Protein AF-A0A5F1ZXS8-F1 (afdb_monomer_lite)

Structure (mmCIF, N/CA/C/O backbone):
data_AF-A0A5F1ZXS8-F1
#
_entry.id   AF-A0A5F1ZXS8-F1
#
loop_
_atom_site.group_PDB
_atom_site.id
_atom_site.type_symbol
_atom_site.label_atom_id
_atom_site.label_alt_id
_atom_site.label_comp_id
_atom_site.label_asym_id
_atom_site.label_entity_id
_atom_site.label_seq_id
_atom_site.pdbx_PDB_ins_code
_atom_site.Cartn_x
_atom_site.Cartn_y
_atom_site.Cartn_z
_atom_site.occupancy
_atom_site.B_iso_or_equiv
_atom_site.auth_seq_id
_atom_site.auth_comp_id
_atom_site.auth_asym_id
_atom_site.auth_atom_id
_atom_s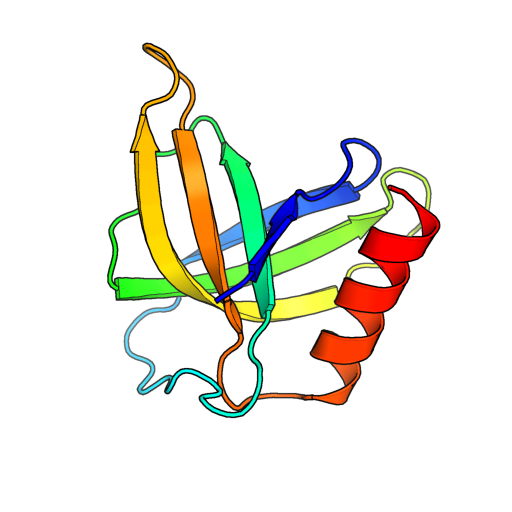ite.pdbx_PDB_model_num
ATOM 1 N N . MET A 1 1 ? -4.095 -14.940 1.258 1.00 81.00 1 MET A N 1
ATOM 2 C CA . MET A 1 1 ? -4.339 -13.494 1.433 1.00 81.00 1 MET A CA 1
ATOM 3 C C . MET A 1 1 ? -4.761 -12.916 0.095 1.00 81.00 1 MET A C 1
ATOM 5 O O . MET A 1 1 ? -4.152 -13.297 -0.899 1.00 81.00 1 MET A O 1
ATOM 9 N N . LYS A 1 2 ? -5.814 -12.092 0.045 1.00 91.56 2 LYS A N 1
ATOM 10 C CA . LYS A 1 2 ? -6.259 -11.424 -1.193 1.00 91.56 2 LYS A CA 1
ATOM 11 C C . LYS A 1 2 ? -5.673 -10.011 -1.239 1.00 91.56 2 LYS A C 1
ATOM 13 O O . LYS A 1 2 ? -5.642 -9.355 -0.207 1.00 91.56 2 LYS A O 1
ATOM 18 N N . TYR A 1 3 ? -5.241 -9.550 -2.411 1.00 93.50 3 TYR A N 1
ATOM 19 C CA . TYR A 1 3 ? -4.757 -8.182 -2.604 1.00 93.50 3 TYR A CA 1
ATOM 20 C C . TYR A 1 3 ? -5.666 -7.434 -3.574 1.00 93.50 3 TYR A C 1
ATOM 22 O O . TYR A 1 3 ? -5.864 -7.889 -4.701 1.00 93.50 3 TYR A O 1
ATOM 30 N N . ASN A 1 4 ? -6.221 -6.310 -3.129 1.00 94.12 4 ASN A N 1
ATOM 31 C CA . ASN A 1 4 ? -7.049 -5.436 -3.948 1.00 94.12 4 ASN A CA 1
ATOM 32 C C . ASN A 1 4 ? -6.167 -4.356 -4.578 1.00 94.12 4 ASN A C 1
ATOM 34 O O . ASN A 1 4 ? -5.335 -3.744 -3.905 1.00 94.12 4 ASN A O 1
ATOM 38 N N . ARG A 1 5 ? -6.307 -4.152 -5.890 1.00 94.25 5 ARG A N 1
ATOM 39 C CA . ARG A 1 5 ? -5.542 -3.123 -6.597 1.00 94.25 5 ARG A CA 1
ATOM 40 C C . ARG A 1 5 ? -6.183 -1.766 -6.359 1.00 94.25 5 ARG A C 1
ATOM 42 O O . ARG A 1 5 ? -7.389 -1.634 -6.532 1.00 94.25 5 ARG A O 1
ATOM 49 N N . ILE A 1 6 ? -5.375 -0.771 -5.999 1.00 91.00 6 ILE A N 1
ATOM 50 C CA . ILE A 1 6 ? -5.862 0.607 -5.885 1.00 91.00 6 ILE A CA 1
ATOM 51 C C . ILE A 1 6 ? -6.250 1.128 -7.280 1.00 91.00 6 ILE A C 1
ATOM 53 O O . ILE A 1 6 ? -5.406 1.078 -8.182 1.00 91.00 6 ILE A O 1
ATOM 57 N N . PRO A 1 7 ? -7.481 1.642 -7.468 1.00 89.12 7 PRO A N 1
ATOM 58 C CA . PRO A 1 7 ? -7.899 2.295 -8.706 1.00 89.12 7 PRO A CA 1
ATOM 59 C C . PRO A 1 7 ? -7.078 3.553 -9.006 1.00 89.12 7 PRO A C 1
ATOM 61 O O . PRO A 1 7 ? -6.692 4.288 -8.100 1.00 89.12 7 PRO A O 1
ATOM 64 N N . SER A 1 8 ? -6.869 3.866 -10.286 1.00 85.94 8 SER A N 1
ATOM 65 C CA . SER A 1 8 ? -6.078 5.034 -10.715 1.00 85.94 8 SER A CA 1
ATOM 66 C C . SER A 1 8 ? -6.711 6.389 -10.373 1.00 85.94 8 SER A C 1
ATOM 68 O O . SER A 1 8 ? -6.085 7.425 -10.565 1.00 85.94 8 SER A O 1
ATOM 70 N N . THR A 1 9 ? -7.958 6.398 -9.902 1.00 85.38 9 THR A N 1
ATOM 71 C CA . THR A 1 9 ? -8.671 7.581 -9.396 1.00 85.38 9 THR A CA 1
ATOM 72 C C . THR A 1 9 ? -8.244 7.975 -7.977 1.00 85.38 9 THR A C 1
ATOM 74 O O . THR A 1 9 ? -8.584 9.070 -7.514 1.00 85.38 9 THR A O 1
ATOM 77 N N . LEU A 1 10 ? -7.487 7.108 -7.293 1.00 88.25 10 LEU A N 1
ATOM 78 C CA . LEU A 1 10 ? -6.897 7.360 -5.984 1.00 88.25 10 LEU A CA 1
ATOM 79 C C . LEU A 1 10 ? -5.401 7.677 -6.116 1.00 88.25 10 LEU A C 1
ATOM 81 O O . LEU A 1 10 ? -4.640 6.958 -6.760 1.00 88.25 10 LEU A O 1
ATOM 85 N N . ASN A 1 11 ? -4.975 8.738 -5.441 1.00 89.06 11 ASN A N 1
ATOM 86 C CA . ASN A 1 11 ? -3.577 9.058 -5.205 1.00 89.06 11 ASN A CA 1
ATOM 87 C C . ASN A 1 11 ? -3.059 8.270 -4.006 1.00 89.06 11 ASN A C 1
ATOM 89 O O . ASN A 1 11 ? -3.702 8.232 -2.953 1.00 89.06 11 ASN A O 1
ATOM 93 N N . VAL A 1 12 ? -1.860 7.711 -4.153 1.00 91.62 12 VAL A N 1
ATOM 94 C CA . VAL A 1 12 ? -1.175 6.967 -3.097 1.00 91.62 12 VAL A CA 1
ATOM 95 C C . VAL A 1 12 ? 0.186 7.594 -2.851 1.00 91.62 12 VAL A C 1
ATOM 97 O O . VAL A 1 12 ? 0.973 7.771 -3.775 1.00 91.62 12 VAL A O 1
ATOM 100 N N . GLY A 1 13 ? 0.452 7.949 -1.598 1.00 91.19 13 GLY A N 1
ATOM 101 C CA . GLY A 1 13 ? 1.753 8.417 -1.137 1.00 91.19 13 GLY A CA 1
ATOM 102 C C . GLY A 1 13 ? 2.331 7.478 -0.087 1.00 91.19 13 GLY A C 1
ATOM 103 O O . GLY A 1 13 ? 1.593 6.905 0.716 1.00 91.19 13 GLY A O 1
ATOM 104 N N . PHE A 1 14 ? 3.657 7.359 -0.071 1.00 92.19 14 PHE A N 1
ATOM 105 C CA . PHE A 1 14 ? 4.385 6.552 0.903 1.00 92.19 14 PHE A CA 1
ATOM 106 C C . PHE A 1 14 ? 5.368 7.410 1.690 1.00 92.19 14 PHE A C 1
ATOM 108 O O . PHE A 1 14 ? 6.074 8.244 1.125 1.00 92.19 14 PHE A O 1
ATOM 115 N N . GLN A 1 15 ? 5.463 7.148 2.988 1.00 92.44 15 GLN A N 1
ATOM 116 C CA . GLN A 1 15 ? 6.544 7.638 3.833 1.00 92.44 15 GLN A CA 1
ATOM 117 C C . GLN A 1 15 ? 7.097 6.472 4.651 1.00 92.44 15 GLN A C 1
ATOM 119 O O . GLN A 1 15 ? 6.337 5.768 5.315 1.00 92.44 15 GLN A O 1
ATOM 124 N N . VAL A 1 16 ? 8.412 6.252 4.606 1.00 92.44 16 VAL A N 1
ATOM 125 C CA . VAL A 1 16 ? 9.060 5.212 5.417 1.00 92.44 16 VAL A CA 1
ATOM 126 C C . VAL A 1 16 ? 8.930 5.565 6.897 1.00 92.44 16 VAL A C 1
ATOM 128 O O . VAL A 1 16 ? 9.184 6.697 7.304 1.00 92.44 16 VAL A O 1
ATOM 131 N N . LEU A 1 17 ? 8.502 4.588 7.696 1.00 89.94 17 LEU A N 1
ATOM 132 C CA . LEU A 1 17 ? 8.388 4.710 9.143 1.00 89.94 17 LEU A CA 1
ATOM 133 C C . LEU A 1 17 ? 9.583 4.042 9.815 1.00 89.94 17 LEU A C 1
ATOM 135 O O . LEU A 1 17 ? 9.634 2.813 9.934 1.00 89.94 17 LEU A O 1
ATOM 139 N N . ASP A 1 18 ? 10.497 4.857 10.331 1.00 82.12 18 ASP A N 1
ATOM 140 C CA . ASP A 1 18 ? 11.621 4.359 11.110 1.00 82.12 18 ASP A CA 1
ATOM 141 C C . ASP A 1 18 ? 11.154 3.763 12.445 1.00 82.12 18 ASP A C 1
ATOM 143 O O . ASP A 1 18 ? 10.385 4.350 13.209 1.00 82.12 18 ASP A O 1
ATOM 147 N N . ASN A 1 19 ? 11.670 2.571 12.741 1.00 61.75 19 ASN A N 1
ATOM 148 C CA . ASN A 1 19 ? 11.747 2.014 14.090 1.00 61.75 19 ASN A CA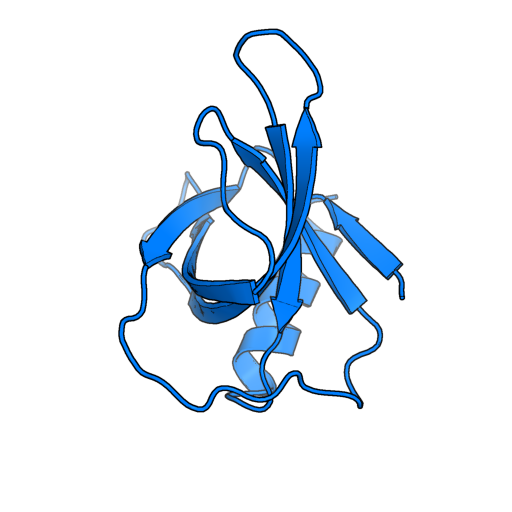 1
ATOM 149 C C . ASN A 1 19 ? 10.415 1.784 14.841 1.00 61.75 19 ASN A C 1
A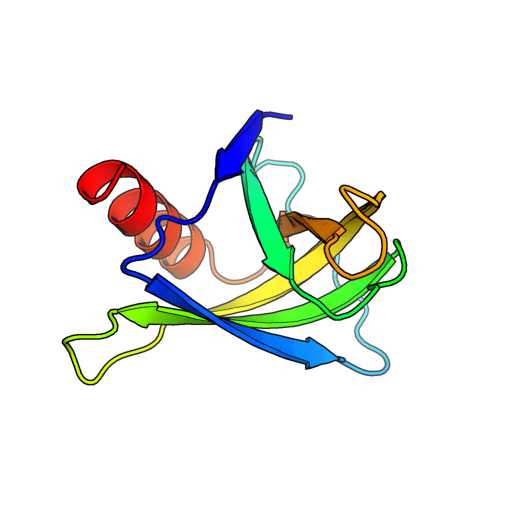TOM 151 O O . ASN A 1 19 ? 10.338 1.911 16.064 1.00 61.75 19 ASN A O 1
ATOM 155 N N . SER A 1 20 ? 9.356 1.382 14.136 1.00 63.06 20 SER A N 1
ATOM 156 C CA . SER A 1 20 ? 8.085 1.002 14.765 1.00 63.06 20 SER A CA 1
ATOM 157 C C . SER A 1 20 ? 7.903 -0.523 14.829 1.00 63.06 20 SER A C 1
ATOM 159 O O . SER A 1 20 ? 7.984 -1.228 13.822 1.00 63.06 20 SER A O 1
ATOM 161 N N . LYS A 1 21 ? 7.617 -1.065 16.025 1.00 74.31 21 LYS A N 1
ATOM 162 C CA . LYS A 1 21 ? 7.144 -2.453 16.204 1.00 74.31 21 LYS A CA 1
ATOM 163 C C . LYS A 1 21 ? 5.702 -2.571 15.698 1.00 74.31 21 LYS A C 1
ATOM 165 O O . LYS A 1 21 ? 4.771 -2.701 16.485 1.00 74.31 21 LYS A O 1
ATOM 170 N N . LEU A 1 22 ? 5.505 -2.466 14.388 1.00 83.50 22 LEU A N 1
ATOM 171 C CA . LEU A 1 22 ? 4.211 -2.691 13.756 1.00 83.50 22 LEU A CA 1
ATOM 172 C C . LEU A 1 22 ? 4.021 -4.183 13.497 1.00 83.50 22 LEU A C 1
ATOM 174 O O . LEU A 1 22 ? 4.823 -4.815 12.796 1.00 83.50 22 LEU A O 1
ATOM 178 N N . ARG A 1 23 ? 2.950 -4.746 14.057 1.00 87.38 23 ARG A N 1
ATOM 179 C CA . ARG A 1 23 ? 2.497 -6.096 13.723 1.00 87.38 23 ARG A CA 1
ATOM 180 C C . ARG A 1 23 ? 1.444 -6.017 12.630 1.00 87.38 23 ARG A C 1
ATOM 182 O O . ARG A 1 23 ? 0.685 -5.053 12.548 1.00 87.38 23 ARG A O 1
ATOM 189 N N . ILE A 1 24 ? 1.450 -7.022 11.766 1.00 88.25 24 ILE A N 1
ATOM 190 C CA . ILE A 1 24 ? 0.421 -7.191 10.742 1.00 88.25 24 ILE A CA 1
ATOM 191 C C . ILE A 1 24 ? -0.890 -7.523 11.459 1.00 88.25 24 ILE A C 1
ATOM 193 O O . ILE A 1 24 ? -0.877 -8.278 12.429 1.00 88.25 24 ILE A O 1
ATOM 197 N N . ALA A 1 25 ? -2.007 -6.975 10.986 1.00 88.19 25 ALA A N 1
ATOM 198 C CA . ALA A 1 25 ? -3.322 -7.395 11.450 1.00 88.19 25 ALA A CA 1
ATOM 199 C C . ALA A 1 25 ? -3.641 -8.793 10.894 1.00 88.19 25 ALA A C 1
ATOM 201 O O . ALA A 1 25 ? -4.164 -8.921 9.791 1.00 88.19 25 ALA A O 1
ATOM 202 N N . GLU A 1 26 ? -3.308 -9.853 11.632 1.00 84.94 26 GLU A N 1
ATOM 203 C CA . GLU A 1 26 ? -3.485 -11.245 11.173 1.00 84.94 26 GLU A CA 1
ATOM 204 C C . GLU A 1 26 ? -4.953 -11.612 10.889 1.00 84.94 26 GLU A C 1
ATOM 206 O O . GLU A 1 26 ? -5.235 -12.496 10.082 1.00 84.94 26 GLU A O 1
ATOM 211 N N . ASN A 1 27 ? -5.896 -10.906 11.516 1.00 85.50 27 ASN A N 1
ATOM 212 C CA . ASN A 1 27 ? -7.335 -11.057 11.303 1.00 85.50 27 ASN A CA 1
ATOM 213 C C . ASN A 1 27 ? -7.857 -10.336 10.046 1.00 85.50 27 ASN A C 1
ATOM 215 O O . ASN A 1 27 ? -9.007 -10.545 9.660 1.00 85.50 27 ASN A O 1
ATOM 219 N N . VAL A 1 28 ? -7.044 -9.496 9.401 1.00 87.12 28 VAL A N 1
ATOM 220 C CA . VAL A 1 28 ? -7.400 -8.806 8.156 1.00 87.12 28 VAL A CA 1
ATOM 221 C C . VAL A 1 28 ? -6.824 -9.612 7.004 1.00 87.12 28 VAL A C 1
ATOM 223 O O . VAL A 1 28 ? -5.638 -9.539 6.722 1.00 87.12 28 VAL A O 1
ATOM 226 N N . LEU A 1 29 ? -7.663 -10.405 6.333 1.00 87.06 29 LEU A N 1
ATOM 227 C CA . LEU A 1 29 ? -7.245 -11.328 5.262 1.00 87.06 29 LEU A CA 1
ATOM 228 C C . LEU A 1 29 ? -7.145 -10.677 3.869 1.00 87.06 29 LEU A C 1
ATOM 230 O O . LEU A 1 29 ? -7.004 -11.377 2.854 1.00 87.06 29 LEU A O 1
ATOM 234 N N . VAL A 1 30 ? -7.203 -9.347 3.832 1.00 90.75 30 VAL A N 1
ATOM 235 C CA . VAL A 1 30 ? -7.059 -8.507 2.642 1.00 90.75 30 VAL A CA 1
ATOM 236 C C . VAL A 1 30 ? -5.862 -7.571 2.793 1.00 90.75 30 VAL A C 1
ATOM 238 O O . VAL A 1 30 ? -5.473 -7.203 3.900 1.00 90.75 30 VAL A O 1
ATOM 241 N N . GLY A 1 31 ? -5.263 -7.209 1.670 1.00 93.25 31 GLY A N 1
ATOM 242 C CA . GLY A 1 31 ? -4.223 -6.198 1.581 1.00 93.25 31 GLY A CA 1
ATOM 243 C C . GLY A 1 31 ? -4.372 -5.400 0.297 1.00 93.25 31 GLY A C 1
ATOM 244 O O . GLY A 1 31 ? -5.264 -5.645 -0.517 1.00 93.25 31 GLY A O 1
ATOM 245 N N . ILE A 1 32 ? -3.445 -4.481 0.090 1.00 94.69 32 ILE A N 1
ATOM 246 C CA . ILE A 1 32 ? -3.448 -3.569 -1.045 1.00 94.69 32 ILE A CA 1
ATOM 247 C C . ILE A 1 32 ? -2.301 -3.922 -1.991 1.00 94.69 32 ILE A C 1
ATOM 249 O O . ILE A 1 32 ? -1.205 -4.249 -1.539 1.00 94.69 32 ILE A O 1
ATOM 253 N N . VAL A 1 33 ? -2.528 -3.812 -3.300 1.00 95.88 33 VAL A N 1
ATOM 254 C CA . VAL A 1 33 ? -1.448 -3.712 -4.291 1.00 95.88 33 VAL A CA 1
ATOM 255 C C . VAL A 1 33 ? -1.499 -2.369 -5.017 1.00 95.88 33 VAL A C 1
ATOM 257 O O . VAL A 1 33 ? -2.557 -1.927 -5.471 1.00 95.88 33 VAL A O 1
ATOM 260 N N . HIS A 1 34 ? -0.345 -1.718 -5.135 1.00 95.12 34 HIS A N 1
ATOM 261 C CA . HIS A 1 34 ? -0.189 -0.447 -5.838 1.00 95.12 34 HIS A CA 1
ATOM 262 C C . HIS A 1 34 ? 1.028 -0.485 -6.762 1.00 95.12 34 HIS A C 1
ATOM 264 O O . HIS A 1 34 ? 2.042 -1.098 -6.428 1.00 95.12 34 HIS A O 1
ATOM 270 N N . ARG A 1 35 ? 0.922 0.174 -7.920 1.00 94.81 35 ARG A N 1
ATOM 271 C CA . ARG A 1 35 ? 2.020 0.295 -8.878 1.00 94.81 35 ARG A CA 1
ATOM 272 C C . ARG A 1 35 ? 2.800 1.577 -8.637 1.00 94.81 35 ARG A C 1
ATOM 274 O O . ARG A 1 35 ? 2.206 2.645 -8.656 1.00 94.81 35 ARG A O 1
ATOM 281 N N . THR A 1 36 ? 4.109 1.469 -8.469 1.00 93.56 36 THR A N 1
ATOM 282 C CA . THR A 1 36 ? 5.014 2.598 -8.220 1.00 93.56 36 THR A CA 1
ATOM 283 C C . THR A 1 36 ? 6.287 2.460 -9.050 1.00 93.56 36 THR A C 1
ATOM 285 O O . THR A 1 36 ? 6.642 1.370 -9.495 1.00 93.56 36 THR A O 1
ATOM 288 N N . ASP A 1 37 ? 6.970 3.574 -9.265 1.00 94.38 37 ASP A N 1
ATOM 289 C CA . ASP A 1 37 ? 8.311 3.670 -9.837 1.00 94.38 37 ASP A CA 1
ATOM 290 C C . ASP A 1 37 ? 9.429 3.495 -8.793 1.00 94.38 37 ASP A C 1
ATOM 292 O O . ASP A 1 37 ? 10.607 3.403 -9.144 1.00 94.38 37 ASP A O 1
ATOM 296 N N . ILE A 1 38 ? 9.074 3.404 -7.507 1.00 91.94 38 ILE A N 1
ATOM 297 C CA . ILE A 1 38 ? 10.017 3.273 -6.398 1.00 91.94 38 ILE A CA 1
ATOM 298 C C . ILE A 1 38 ? 10.067 1.810 -5.934 1.00 91.94 38 ILE A C 1
ATOM 300 O O . ILE A 1 38 ? 9.053 1.273 -5.477 1.00 91.94 38 ILE A O 1
ATOM 304 N N . PRO A 1 39 ? 11.237 1.149 -5.968 1.00 93.81 39 PRO A N 1
ATOM 305 C CA . PRO A 1 39 ? 11.380 -0.167 -5.368 1.00 93.81 39 PRO A CA 1
ATOM 306 C C . PRO A 1 39 ? 11.308 -0.055 -3.840 1.00 93.81 39 PRO A C 1
ATOM 308 O O . PRO A 1 39 ? 12.067 0.689 -3.220 1.00 93.81 39 PRO A O 1
ATOM 311 N N . LEU A 1 40 ? 10.399 -0.815 -3.227 1.00 94.50 40 LEU A N 1
ATOM 312 C CA . LEU A 1 40 ? 10.227 -0.868 -1.774 1.00 94.50 40 LEU A CA 1
ATOM 313 C C . LEU A 1 40 ? 10.632 -2.240 -1.226 1.00 94.50 40 LEU A C 1
ATOM 315 O O . LEU A 1 40 ? 10.230 -3.275 -1.756 1.00 94.50 40 LEU A O 1
ATOM 319 N N . GLU A 1 41 ? 11.428 -2.258 -0.158 1.00 94.50 41 GLU A N 1
ATOM 320 C CA . GLU A 1 41 ? 11.926 -3.504 0.430 1.00 94.50 41 GLU A CA 1
ATOM 321 C C . GLU A 1 41 ? 10.830 -4.239 1.232 1.00 94.50 41 GLU A C 1
ATOM 323 O O . GLU A 1 41 ? 10.091 -3.624 2.008 1.00 94.50 41 GLU A O 1
ATOM 328 N N . PRO A 1 42 ? 10.701 -5.573 1.094 1.00 95.06 42 PRO A N 1
ATOM 329 C CA . PRO A 1 42 ? 9.854 -6.370 1.975 1.00 95.06 42 PRO A CA 1
ATOM 330 C C . PRO A 1 42 ? 10.239 -6.210 3.450 1.00 95.06 42 PRO A C 1
ATOM 332 O O . PRO A 1 42 ? 11.407 -6.276 3.820 1.00 95.06 42 PRO A O 1
ATOM 335 N N . GLY A 1 43 ? 9.239 -6.046 4.312 1.00 92.94 43 GLY A N 1
ATOM 336 C CA . GLY A 1 43 ? 9.418 -5.788 5.739 1.00 92.94 43 GLY A CA 1
ATOM 337 C C . GLY A 1 43 ? 9.452 -4.304 6.106 1.00 92.94 43 GLY A C 1
ATOM 338 O O . GLY A 1 43 ? 9.253 -3.989 7.283 1.00 92.94 43 GLY A O 1
ATOM 339 N N . THR A 1 44 ? 9.613 -3.397 5.136 1.00 93.12 44 THR A N 1
ATOM 340 C CA . THR A 1 44 ? 9.544 -1.952 5.375 1.00 93.12 44 THR A CA 1
ATOM 341 C C . THR A 1 44 ? 8.165 -1.556 5.891 1.00 93.12 44 THR A C 1
ATOM 343 O O . THR A 1 44 ? 7.124 -1.942 5.351 1.00 93.12 44 THR A O 1
ATOM 346 N N . ASN A 1 45 ? 8.161 -0.761 6.955 1.00 93.81 45 ASN A N 1
ATOM 347 C CA . ASN A 1 45 ? 6.960 -0.133 7.479 1.00 93.81 45 ASN A CA 1
ATOM 348 C C . ASN A 1 45 ? 6.737 1.196 6.766 1.00 93.81 45 ASN A C 1
ATOM 350 O O . ASN A 1 45 ? 7.649 2.019 6.689 1.00 93.81 45 ASN A O 1
ATOM 354 N N . LEU A 1 46 ? 5.519 1.418 6.287 1.00 93.62 46 LEU A N 1
ATOM 355 C CA . LEU A 1 46 ? 5.142 2.627 5.571 1.00 93.62 46 LEU A CA 1
ATOM 356 C C . LEU A 1 46 ? 3.961 3.296 6.252 1.00 93.62 46 LEU A C 1
ATOM 358 O O . LEU A 1 46 ? 3.033 2.634 6.711 1.00 93.62 46 LEU A O 1
ATOM 362 N N . PHE A 1 47 ? 3.974 4.618 6.258 1.00 92.19 47 PHE A N 1
ATOM 363 C CA . PHE A 1 47 ? 2.770 5.414 6.358 1.00 92.19 47 PHE A CA 1
ATOM 364 C C . PHE A 1 47 ? 2.223 5.574 4.943 1.00 92.19 47 PHE A C 1
ATOM 366 O O . PHE A 1 47 ? 2.892 6.144 4.076 1.00 92.19 47 PHE A O 1
ATOM 373 N N . VAL A 1 48 ? 1.053 4.994 4.697 1.00 93.31 48 VAL A N 1
ATOM 374 C CA . VAL A 1 48 ? 0.399 5.011 3.391 1.00 93.31 48 VAL A CA 1
ATOM 375 C C . VAL A 1 48 ? -0.719 6.032 3.442 1.00 93.31 48 VAL A C 1
ATOM 377 O O . VAL A 1 48 ? -1.620 5.935 4.275 1.00 93.31 48 VAL A O 1
ATOM 380 N N . LYS A 1 49 ? -0.639 7.004 2.541 1.00 93.12 49 LYS A N 1
ATOM 381 C CA . LYS A 1 49 ? -1.628 8.058 2.359 1.00 93.12 49 LYS A CA 1
ATOM 382 C C . LYS A 1 49 ? -2.453 7.750 1.122 1.00 93.12 49 LYS A C 1
ATOM 384 O O . LYS A 1 49 ? -1.903 7.759 0.026 1.00 93.12 49 LYS A O 1
ATOM 389 N N . VAL A 1 50 ? -3.748 7.496 1.285 1.00 90.81 50 VAL A N 1
ATOM 390 C CA . VAL A 1 50 ? -4.682 7.215 0.184 1.00 90.81 50 VAL A CA 1
ATOM 391 C C . VAL A 1 50 ? -5.697 8.349 0.096 1.00 90.81 50 VAL A C 1
ATOM 393 O O . VAL A 1 50 ? -6.412 8.604 1.058 1.00 90.81 50 VAL A O 1
ATOM 396 N N . GLY A 1 51 ? -5.775 9.052 -1.032 1.00 87.25 51 GLY A N 1
ATOM 397 C CA . GLY A 1 51 ? -6.728 10.152 -1.226 1.00 87.25 51 GLY A CA 1
ATOM 398 C C . GLY A 1 51 ? -7.351 10.138 -2.614 1.00 87.25 51 GLY A C 1
ATOM 399 O O . GLY A 1 51 ? -6.735 9.668 -3.563 1.00 87.25 51 GLY A O 1
ATOM 400 N N . MET A 1 52 ? -8.567 10.661 -2.759 1.00 79.88 52 MET A N 1
ATOM 401 C CA . MET A 1 52 ? -9.184 10.834 -4.079 1.00 79.88 52 MET A CA 1
ATOM 402 C C . MET A 1 52 ? -8.551 12.017 -4.814 1.00 79.88 52 MET A C 1
ATOM 404 O O . MET A 1 52 ? -8.334 13.068 -4.219 1.00 79.88 52 MET A O 1
ATOM 408 N N . ILE A 1 53 ? -8.304 11.882 -6.121 1.00 69.12 53 ILE A N 1
ATOM 409 C CA . ILE A 1 53 ? -7.732 12.971 -6.938 1.00 69.12 53 ILE A CA 1
ATOM 410 C C . ILE A 1 53 ? -8.628 14.224 -6.922 1.00 69.12 53 ILE A C 1
ATOM 412 O O . ILE A 1 53 ? -8.132 15.347 -6.950 1.00 69.12 53 ILE A O 1
ATOM 416 N N . SER A 1 54 ? -9.948 14.036 -6.871 1.00 62.03 54 SER A N 1
ATOM 417 C CA . SER A 1 54 ? -10.950 15.093 -7.040 1.00 62.03 54 SER A CA 1
ATOM 418 C C . SER A 1 54 ? -11.439 15.754 -5.746 1.00 62.03 54 SER A C 1
ATOM 420 O O . SER A 1 54 ? -12.240 16.683 -5.825 1.00 62.03 54 SER A O 1
ATOM 422 N N . LEU A 1 55 ? -11.022 15.287 -4.563 1.00 63.25 55 LEU A N 1
ATOM 423 C CA . LEU A 1 55 ? -11.556 15.748 -3.276 1.00 63.25 55 LEU A CA 1
ATOM 424 C C . LEU A 1 55 ? -10.437 16.062 -2.279 1.00 63.25 55 LEU A C 1
ATOM 426 O O . LEU A 1 55 ? -9.415 15.384 -2.219 1.00 63.25 55 LEU A O 1
ATOM 430 N N . SER A 1 56 ? -10.647 17.090 -1.455 1.00 58.34 56 SER A N 1
ATOM 431 C CA . SER A 1 56 ? -9.753 17.418 -0.345 1.00 58.34 56 SER A CA 1
ATOM 432 C C . SER A 1 56 ? -9.963 16.416 0.792 1.00 58.34 56 SER A C 1
ATOM 434 O O . SER A 1 56 ? -10.843 16.597 1.631 1.00 58.34 56 SER A O 1
ATOM 436 N N . GLY A 1 57 ? -9.182 15.340 0.804 1.00 72.69 57 GLY A N 1
ATOM 437 C CA . GLY A 1 57 ? -9.233 14.332 1.857 1.00 72.69 57 GLY A CA 1
ATOM 438 C C . GLY A 1 57 ? -8.270 13.185 1.582 1.00 72.69 57 GLY A C 1
ATOM 439 O O . GLY A 1 57 ? -8.068 12.789 0.435 1.00 72.69 57 GLY A O 1
ATOM 440 N N . SER A 1 58 ? -7.656 12.663 2.636 1.00 86.12 58 SER A N 1
ATOM 441 C CA . SER A 1 58 ? -6.775 11.503 2.548 1.00 86.12 58 SER A CA 1
ATOM 442 C C . SER A 1 58 ? -6.849 10.685 3.823 1.00 86.12 58 SER A C 1
ATOM 444 O O . SER A 1 58 ? -6.825 11.248 4.918 1.00 86.12 58 SER A O 1
ATOM 446 N N . ILE A 1 59 ? -6.886 9.370 3.669 1.00 90.12 59 ILE A N 1
ATOM 447 C CA . ILE A 1 59 ? -6.805 8.419 4.763 1.00 90.12 59 ILE A CA 1
ATOM 448 C C . ILE A 1 59 ? -5.353 8.003 4.902 1.00 90.12 59 ILE A C 1
ATOM 450 O O . ILE A 1 59 ? -4.730 7.502 3.967 1.00 90.12 59 ILE A O 1
ATOM 454 N N . ASP A 1 60 ? -4.838 8.211 6.100 1.00 90.25 60 ASP A N 1
ATOM 455 C CA . ASP A 1 60 ? -3.476 7.874 6.454 1.00 90.25 60 ASP A CA 1
ATOM 456 C C . ASP A 1 60 ? -3.454 6.640 7.359 1.00 90.25 60 ASP A C 1
ATOM 458 O O . ASP A 1 60 ? -4.057 6.642 8.447 1.00 90.25 60 ASP A O 1
ATOM 462 N N . ILE A 1 61 ? -2.743 5.593 6.932 1.00 92.06 61 ILE A N 1
ATOM 463 C CA . ILE A 1 61 ? -2.687 4.318 7.646 1.00 92.06 61 ILE A CA 1
ATOM 464 C C . ILE A 1 61 ? -1.285 3.680 7.612 1.00 92.06 61 ILE A C 1
ATOM 466 O O . ILE A 1 61 ? -0.640 3.624 6.564 1.00 92.06 61 ILE A O 1
ATOM 470 N N . PRO A 1 62 ? -0.780 3.165 8.749 1.00 92.94 62 PRO A N 1
ATOM 471 C CA . PRO A 1 62 ? 0.442 2.376 8.760 1.00 92.94 62 PRO A CA 1
ATOM 472 C C . PRO A 1 62 ? 0.222 0.991 8.137 1.00 92.94 62 PRO A C 1
ATOM 474 O O . PRO A 1 62 ? -0.637 0.216 8.570 1.00 92.94 62 PRO A O 1
ATOM 477 N N . MET A 1 63 ? 1.058 0.651 7.163 1.00 94.50 63 MET A N 1
ATOM 478 C CA . MET A 1 63 ? 1.070 -0.636 6.470 1.00 94.50 63 MET A CA 1
ATOM 479 C C . MET A 1 63 ? 2.481 -1.223 6.446 1.00 94.50 63 MET A C 1
ATOM 481 O O . MET A 1 63 ? 3.470 -0.536 6.706 1.00 94.50 63 MET A O 1
ATOM 485 N N . LYS A 1 64 ? 2.578 -2.510 6.122 1.00 94.75 64 LYS A N 1
ATOM 486 C CA . LYS A 1 64 ? 3.853 -3.205 5.947 1.00 94.75 64 LYS A CA 1
ATOM 487 C C . LYS A 1 64 ? 3.981 -3.731 4.527 1.00 94.75 64 LYS A C 1
ATOM 489 O O . LYS A 1 64 ? 3.060 -4.381 4.034 1.00 94.75 64 LYS A O 1
ATOM 494 N N . VAL A 1 65 ? 5.133 -3.494 3.906 1.00 95.44 65 VAL A N 1
ATOM 495 C CA . VAL A 1 65 ? 5.488 -4.091 2.616 1.00 95.44 65 VAL A CA 1
ATOM 496 C C . VAL A 1 65 ? 5.709 -5.584 2.813 1.00 95.44 65 VAL A C 1
ATOM 498 O O . VAL A 1 65 ? 6.520 -6.000 3.637 1.00 95.44 65 VAL A O 1
ATOM 501 N N . ILE A 1 66 ? 4.981 -6.400 2.060 1.00 95.69 66 ILE A N 1
ATOM 502 C CA . ILE A 1 66 ? 5.110 -7.862 2.081 1.00 95.69 66 ILE A CA 1
ATOM 503 C C . ILE A 1 66 ? 5.934 -8.347 0.900 1.00 95.69 66 ILE A C 1
ATOM 505 O O . ILE A 1 66 ? 6.724 -9.279 1.026 1.00 95.69 66 ILE A O 1
ATOM 509 N N . LYS A 1 67 ? 5.729 -7.719 -0.254 1.00 95.81 67 LYS A N 1
ATOM 510 C CA . LYS A 1 67 ? 6.344 -8.106 -1.516 1.00 95.81 67 LYS A CA 1
ATOM 511 C C . LYS A 1 67 ? 6.455 -6.883 -2.416 1.00 95.81 67 LYS A C 1
ATOM 513 O O . LYS A 1 67 ? 5.603 -6.000 -2.359 1.00 95.81 67 LYS A O 1
ATOM 518 N N . CYS A 1 68 ? 7.479 -6.862 -3.253 1.00 96.81 68 CYS A N 1
ATOM 519 C CA . CYS A 1 68 ? 7.662 -5.876 -4.305 1.00 96.81 68 CYS A CA 1
ATOM 520 C C . CYS A 1 68 ? 8.110 -6.629 -5.556 1.00 96.81 68 CYS A C 1
ATOM 522 O O . CYS A 1 68 ? 9.202 -7.197 -5.579 1.00 96.81 68 CYS A O 1
ATOM 524 N N . ASP A 1 69 ? 7.233 -6.697 -6.552 1.00 96.88 69 ASP A N 1
ATOM 525 C CA . ASP A 1 69 ? 7.494 -7.392 -7.807 1.00 96.88 69 ASP A CA 1
ATOM 526 C C . ASP A 1 69 ? 7.844 -6.384 -8.889 1.00 96.88 69 ASP A C 1
ATOM 528 O O . ASP A 1 69 ? 7.090 -5.448 -9.148 1.00 96.88 69 ASP A O 1
ATOM 532 N N . ARG A 1 70 ? 8.964 -6.604 -9.573 1.00 96.81 70 ARG A N 1
ATOM 533 C CA . ARG A 1 70 ? 9.307 -5.825 -10.759 1.00 96.81 70 ARG A CA 1
ATOM 534 C C . ARG A 1 70 ? 8.368 -6.198 -11.906 1.00 96.81 70 ARG A C 1
ATOM 536 O O . ARG A 1 70 ? 8.286 -7.366 -12.277 1.00 96.81 70 ARG A O 1
ATOM 543 N N . VAL A 1 71 ? 7.691 -5.203 -12.472 1.00 95.88 71 VAL A N 1
ATOM 544 C CA . VAL A 1 71 ? 6.799 -5.361 -13.631 1.00 95.88 71 VAL A CA 1
ATOM 545 C C . VAL A 1 71 ? 7.529 -5.000 -14.921 1.00 95.88 71 VAL A C 1
ATOM 547 O O . VAL A 1 71 ? 7.394 -5.691 -15.927 1.00 95.88 71 VAL A O 1
ATOM 550 N N . SER A 1 72 ? 8.313 -3.925 -14.887 1.00 94.69 72 SER A N 1
ATOM 551 C CA . SER A 1 72 ? 9.111 -3.442 -16.013 1.00 94.69 72 SER A CA 1
ATOM 552 C C . SER A 1 72 ? 10.420 -2.835 -15.510 1.00 94.69 72 SER A C 1
ATOM 554 O O . SER A 1 72 ? 10.754 -2.932 -14.326 1.00 94.69 72 SER A O 1
ATOM 556 N N . ASP A 1 73 ? 11.192 -2.203 -16.396 1.00 92.62 73 ASP A N 1
ATOM 557 C CA . ASP A 1 73 ? 12.445 -1.591 -15.973 1.00 92.62 73 ASP A CA 1
ATOM 558 C C . ASP A 1 73 ? 12.270 -0.445 -14.970 1.00 92.62 73 ASP A C 1
ATOM 560 O O . ASP A 1 73 ? 13.170 -0.235 -14.157 1.00 92.62 73 ASP A O 1
ATOM 564 N N . SER A 1 74 ? 11.109 0.215 -14.988 1.00 93.62 74 SER A N 1
ATOM 565 C CA . SER A 1 74 ? 10.789 1.400 -14.190 1.00 93.62 74 SER A CA 1
ATOM 566 C C . SER A 1 74 ? 9.533 1.258 -13.328 1.00 93.62 74 SER A C 1
ATOM 568 O O . SER A 1 74 ? 9.128 2.235 -12.715 1.00 93.62 74 SER A O 1
ATOM 570 N N . GLU A 1 75 ? 8.878 0.094 -13.307 1.00 96.19 75 GLU A N 1
ATOM 571 C CA . GLU A 1 75 ? 7.631 -0.108 -12.561 1.00 96.19 75 GLU A CA 1
ATOM 572 C C . GLU A 1 75 ? 7.683 -1.350 -11.675 1.00 96.19 75 GLU A C 1
ATOM 574 O O . GLU A 1 75 ? 8.144 -2.424 -12.082 1.00 96.19 75 GLU A O 1
ATOM 579 N N . PHE A 1 76 ? 7.109 -1.209 -10.485 1.00 96.62 76 PHE A N 1
ATOM 580 C CA . PHE A 1 76 ? 7.011 -2.233 -9.461 1.00 96.62 76 PHE A CA 1
ATOM 581 C C . PHE A 1 76 ? 5.577 -2.315 -8.939 1.00 96.62 76 PHE A C 1
ATOM 583 O O . PHE A 1 76 ? 4.936 -1.296 -8.687 1.00 96.62 76 PHE A O 1
ATOM 590 N N . ASP A 1 77 ? 5.074 -3.530 -8.745 1.00 96.88 77 ASP A N 1
ATOM 591 C CA . ASP A 1 77 ? 3.850 -3.776 -7.990 1.00 96.88 77 ASP A CA 1
ATOM 592 C C . ASP A 1 77 ? 4.228 -4.065 -6.529 1.00 96.88 77 ASP A C 1
ATOM 594 O O . ASP A 1 77 ? 4.888 -5.059 -6.213 1.00 96.88 77 ASP A O 1
ATOM 598 N N . VAL A 1 78 ? 3.804 -3.179 -5.629 1.00 96.75 78 VAL A N 1
ATOM 599 C CA . VAL A 1 78 ? 4.088 -3.250 -4.193 1.00 96.75 78 VAL A CA 1
ATOM 600 C C . VAL A 1 78 ? 2.859 -3.757 -3.459 1.00 96.75 78 VAL A C 1
ATOM 602 O O . VAL A 1 78 ? 1.773 -3.186 -3.555 1.00 96.75 78 VAL A O 1
ATOM 605 N N . PHE A 1 79 ? 3.048 -4.836 -2.707 1.00 96.81 79 PHE A N 1
ATOM 606 C CA . PHE A 1 79 ? 2.021 -5.515 -1.932 1.00 96.81 79 PHE A CA 1
ATOM 607 C C . PHE A 1 79 ? 2.143 -5.121 -0.464 1.00 96.81 79 PHE A C 1
ATOM 609 O O . PHE A 1 79 ? 3.198 -5.289 0.156 1.00 96.81 79 PHE A O 1
ATOM 616 N N . LEU A 1 80 ? 1.047 -4.624 0.097 1.00 95.56 80 LEU A N 1
ATOM 617 C CA . LEU A 1 80 ? 0.979 -4.017 1.417 1.00 95.56 80 LEU A CA 1
ATOM 618 C C . LEU A 1 80 ? -0.069 -4.729 2.263 1.00 95.56 80 LEU A C 1
ATOM 620 O O . LEU A 1 80 ? -1.213 -4.894 1.842 1.00 95.56 80 LEU A O 1
ATOM 624 N N . ASN A 1 81 ? 0.300 -5.088 3.487 1.00 95.62 81 ASN A N 1
ATOM 625 C CA . ASN A 1 81 ? -0.659 -5.543 4.484 1.00 95.62 81 ASN A CA 1
ATOM 626 C C . ASN A 1 81 ? -0.943 -4.441 5.494 1.00 95.62 81 ASN A C 1
ATOM 628 O O . ASN A 1 81 ? -0.039 -3.719 5.926 1.00 95.62 81 ASN A O 1
ATOM 632 N N . TYR A 1 82 ? -2.197 -4.377 5.926 1.00 94.38 82 TYR A N 1
ATOM 633 C CA . TYR A 1 82 ? -2.588 -3.551 7.053 1.00 94.38 82 TYR A CA 1
ATOM 634 C C . TYR A 1 82 ? -1.909 -4.018 8.341 1.00 94.38 82 TYR A C 1
ATOM 636 O O . TYR A 1 82 ? -1.666 -5.209 8.568 1.00 94.38 82 TYR A O 1
ATOM 644 N N . THR A 1 83 ? -1.591 -3.056 9.196 1.00 91.06 83 THR A N 1
ATOM 645 C CA . THR A 1 83 ? -1.104 -3.332 10.549 1.00 91.06 83 THR A CA 1
ATOM 646 C C . THR A 1 83 ? -2.279 -3.401 11.519 1.00 91.06 83 THR A C 1
ATOM 648 O O . THR A 1 83 ? -3.383 -2.989 11.175 1.00 91.06 83 THR A O 1
ATOM 651 N N . GLU A 1 84 ? -2.071 -3.919 12.732 1.00 82.38 84 GLU A N 1
ATOM 652 C CA . GLU A 1 84 ? -3.093 -4.022 13.800 1.00 82.38 84 GLU A CA 1
ATOM 653 C C . GLU A 1 84 ? -3.562 -2.661 14.364 1.00 82.38 84 GLU A C 1
ATOM 655 O O . GLU A 1 84 ? -3.965 -2.540 15.519 1.00 82.38 84 GLU A O 1
ATOM 660 N N . LYS A 1 85 ? -3.488 -1.607 13.551 1.00 68.56 85 LYS A N 1
ATOM 661 C CA . LYS A 1 85 ? -3.854 -0.240 13.888 1.00 68.56 85 LYS A CA 1
ATOM 662 C C . LYS A 1 85 ? -5.071 0.174 13.069 1.00 68.56 85 LYS A C 1
ATOM 664 O O . LYS A 1 85 ? -5.070 0.048 11.852 1.00 68.56 85 LYS A O 1
ATOM 669 N N . ASP A 1 86 ? -6.058 0.730 13.769 1.00 80.88 86 ASP A N 1
ATOM 670 C CA . ASP A 1 86 ? -7.149 1.525 13.195 1.00 80.88 86 ASP A CA 1
ATOM 671 C C . ASP A 1 86 ? -8.034 0.783 12.162 1.00 80.88 86 ASP A C 1
ATOM 673 O O . ASP A 1 86 ? -8.052 1.080 10.968 1.00 80.88 86 ASP A O 1
ATOM 677 N N . PHE A 1 87 ? -8.802 -0.208 12.638 1.00 88.62 87 PHE A N 1
ATOM 678 C CA . PHE A 1 87 ? -9.725 -1.011 11.816 1.00 88.62 87 PHE A CA 1
ATOM 679 C C . PHE A 1 87 ? -10.846 -0.207 11.138 1.00 88.62 87 PHE A C 1
ATOM 681 O O . PHE A 1 87 ? -11.488 -0.708 10.213 1.00 88.62 87 PHE A O 1
ATOM 688 N N . GLU A 1 88 ? -11.141 1.003 11.612 1.00 90.00 88 GLU A N 1
ATOM 689 C CA . GLU A 1 88 ? -12.115 1.889 10.970 1.00 90.00 88 GLU A CA 1
ATOM 690 C C . GLU A 1 88 ? -11.556 2.409 9.648 1.00 90.00 88 GLU A C 1
ATOM 692 O O . GLU A 1 88 ? -12.193 2.217 8.613 1.00 90.00 88 GLU A O 1
ATOM 697 N N . LYS A 1 89 ? -10.312 2.901 9.646 1.00 91.50 89 LYS A N 1
ATOM 698 C CA . LYS A 1 89 ? -9.623 3.318 8.416 1.00 91.50 89 LYS A CA 1
ATOM 699 C C . LYS A 1 89 ? -9.410 2.184 7.422 1.00 91.50 89 LYS A C 1
ATOM 701 O O . LYS A 1 89 ? -9.504 2.410 6.220 1.00 91.50 89 LYS A O 1
ATOM 706 N N . ILE A 1 90 ? -9.144 0.963 7.897 1.00 91.81 90 ILE A N 1
ATOM 707 C CA . ILE A 1 90 ? -9.053 -0.216 7.015 1.00 91.81 90 ILE A CA 1
ATOM 708 C C . ILE A 1 90 ? -10.371 -0.400 6.257 1.00 91.81 90 ILE A C 1
ATOM 710 O O . ILE A 1 90 ? -10.367 -0.538 5.037 1.00 91.81 90 ILE A O 1
ATOM 714 N N . ARG A 1 91 ? -11.502 -0.376 6.976 1.00 91.00 91 ARG A N 1
ATOM 715 C CA . ARG A 1 91 ? -12.834 -0.522 6.373 1.00 91.00 91 ARG A CA 1
ATOM 716 C C . ARG A 1 91 ? -13.152 0.614 5.406 1.00 91.00 91 ARG A C 1
ATOM 718 O O . ARG A 1 91 ? -13.719 0.350 4.354 1.00 91.00 91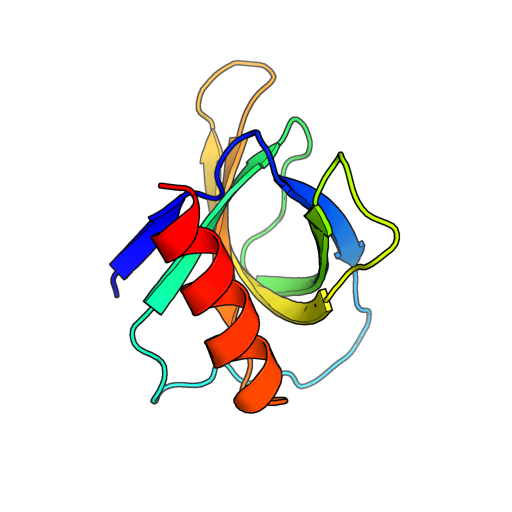 ARG A O 1
ATOM 725 N N . GLU A 1 92 ? -12.771 1.840 5.746 1.00 91.44 92 GLU A N 1
ATOM 726 C CA . GLU A 1 92 ? -12.976 3.010 4.893 1.00 91.44 92 GLU A CA 1
ATOM 727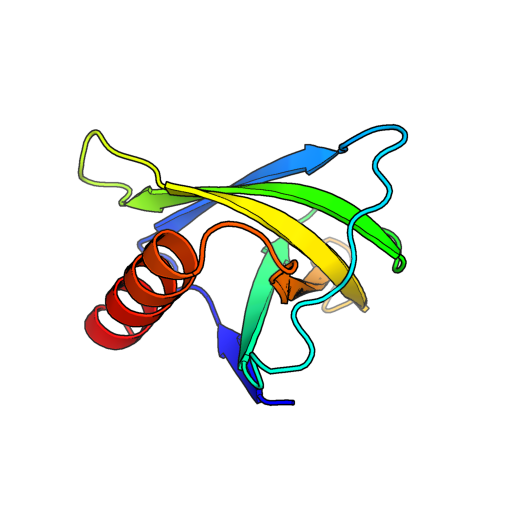 C C . GLU A 1 92 ? -12.186 2.907 3.577 1.00 91.44 92 GLU A C 1
ATOM 729 O O . GLU A 1 92 ? -12.765 3.064 2.505 1.00 91.44 92 GLU A O 1
ATOM 734 N N . ILE A 1 93 ? -10.894 2.556 3.634 1.00 91.19 93 ILE A N 1
ATOM 735 C CA . ILE A 1 93 ? -10.059 2.371 2.435 1.00 91.19 93 ILE A CA 1
ATOM 736 C C . ILE A 1 93 ? -10.598 1.240 1.557 1.00 91.19 93 ILE A C 1
ATOM 738 O O . ILE A 1 93 ? -10.708 1.405 0.345 1.00 91.19 93 ILE A O 1
ATOM 742 N N . GLU A 1 94 ? -10.936 0.093 2.146 1.00 91.19 94 GLU A N 1
ATOM 743 C CA . GLU A 1 94 ? -11.471 -1.045 1.390 1.00 91.19 94 GLU A CA 1
ATOM 744 C C . GLU A 1 94 ? -12.835 -0.729 0.763 1.00 91.19 94 GLU A C 1
ATOM 746 O O . GLU A 1 94 ? -13.085 -1.140 -0.368 1.00 91.19 94 GLU A O 1
ATOM 751 N N . GLY A 1 95 ? -13.686 0.038 1.453 1.00 90.38 95 GLY A N 1
ATOM 752 C CA . GLY A 1 95 ? -14.937 0.554 0.893 1.00 90.38 95 GLY A CA 1
ATOM 753 C C . GLY A 1 95 ? -14.688 1.450 -0.319 1.00 90.38 95 GLY A C 1
ATOM 754 O O . GLY A 1 95 ? -15.234 1.198 -1.387 1.00 90.38 95 GLY A O 1
ATOM 755 N N . LEU A 1 96 ? -13.772 2.418 -0.199 1.00 88.69 96 LEU A N 1
ATOM 756 C CA . LEU A 1 96 ? -13.399 3.299 -1.312 1.00 88.69 96 LEU A CA 1
ATOM 757 C C . LEU A 1 96 ? -12.838 2.532 -2.514 1.00 88.69 96 LEU A C 1
ATOM 759 O O . LEU A 1 96 ? -13.155 2.859 -3.653 1.00 88.69 96 LEU A O 1
ATOM 763 N N . ILE A 1 97 ? -11.998 1.520 -2.280 1.00 89.94 97 ILE A N 1
ATOM 764 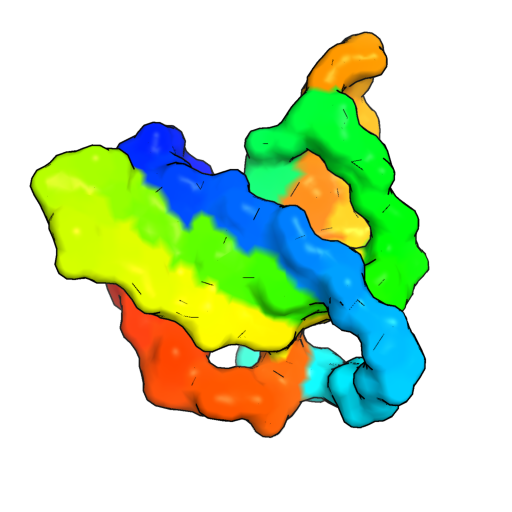C CA . ILE A 1 97 ? -11.457 0.685 -3.358 1.00 89.94 97 ILE A CA 1
ATOM 765 C C . ILE A 1 97 ? -12.583 -0.088 -4.051 1.00 89.94 97 ILE A C 1
ATOM 767 O O . ILE A 1 97 ? -12.576 -0.172 -5.272 1.00 89.94 97 ILE A O 1
ATOM 771 N N . GLN A 1 98 ? -13.540 -0.640 -3.300 1.00 88.12 98 GLN A N 1
ATOM 772 C CA . GLN A 1 98 ? -14.662 -1.398 -3.864 1.00 88.12 98 GLN A CA 1
ATOM 773 C C . GLN A 1 98 ? -15.635 -0.523 -4.656 1.00 88.12 98 GLN A C 1
ATOM 775 O O . GLN A 1 98 ? -16.097 -0.955 -5.706 1.00 88.12 98 GLN A O 1
ATOM 780 N N . ASP A 1 99 ? -15.911 0.694 -4.190 1.00 87.06 99 ASP A N 1
ATOM 781 C CA . ASP A 1 99 ? -16.816 1.628 -4.870 1.00 87.06 99 ASP A CA 1
ATOM 782 C C . ASP A 1 99 ? -16.241 2.153 -6.200 1.00 87.06 99 ASP A C 1
ATOM 784 O O . ASP A 1 99 ? -16.985 2.617 -7.065 1.00 87.06 99 ASP A O 1
ATOM 788 N N . LEU A 1 100 ? -14.913 2.104 -6.358 1.00 83.25 100 LEU A N 1
ATOM 789 C CA . LEU A 1 100 ? -14.179 2.667 -7.497 1.00 83.25 100 LEU A CA 1
ATOM 790 C C . LEU A 1 100 ? -13.551 1.615 -8.432 1.00 83.25 100 LEU A C 1
ATOM 792 O O . LEU A 1 100 ? -12.943 2.006 -9.433 1.00 83.25 100 LEU A O 1
ATOM 796 N N . ALA A 1 101 ? -13.637 0.325 -8.095 1.00 76.56 101 ALA A N 1
ATOM 797 C CA . ALA A 1 101 ? -13.111 -0.795 -8.885 1.00 76.56 101 ALA A CA 1
ATOM 798 C C . ALA A 1 101 ? -14.112 -1.284 -9.941 1.00 76.56 101 ALA A C 1
ATOM 800 O O . ALA A 1 101 ? -13.639 -1.647 -11.043 1.00 76.56 101 ALA A O 1
#

Organism: NCBI:txid2484983

pLDDT: mean 88.92, std 8.46, range [58.34, 96.88]

Secondary structure (DSSP, 8-state):
-EEEEPPTTEEEEEEE-TT--PPB-TT--EEEEEEESS---TT-EEEEEEEETTSS-EEEEEEEEEEEEE-SSS-EEEEEEEBSS-HHHHHHHHHHHHHH-

Foldseek 3Di:
DAEFEADPQKDKDKDFDPDDPWAFPPVPPYWYKYKAQDFDDFQTKIFIWIGGPPDPDTQTFIWGWHDWADPDPRMIITIITGTPPDVPSVVVSVVVSVVRD

Sequence (101 aa):
MKYNRIPSTLNVGFQVLDNSKLRIAENVLVGIVHRTDIPLEPGTNLFVKVGMISLSGSIDIPMKVIKCDRVSDSEFDVFLNYTEKDFEKIREIEGLIQDLA

Radius of gyration: 12.78 Å; chains: 1; bounding box: 29×31×32 Å